Protein AF-A0A2E5CTD2-F1 (afdb_monomer_lite)

Structure (mmCIF, N/CA/C/O backbone):
data_AF-A0A2E5CTD2-F1
#
_entry.id   AF-A0A2E5CTD2-F1
#
loop_
_atom_site.group_PDB
_atom_site.id
_atom_site.type_symbol
_atom_site.label_atom_id
_atom_site.label_alt_id
_atom_site.label_comp_id
_atom_site.label_asym_id
_atom_site.label_entity_id
_atom_site.label_seq_id
_atom_site.pdbx_PDB_ins_code
_atom_site.Cartn_x
_atom_site.Cartn_y
_atom_site.Cartn_z
_atom_site.occupancy
_atom_site.B_iso_or_equiv
_atom_site.auth_seq_id
_atom_site.auth_comp_id
_atom_site.auth_asym_id
_atom_site.auth_atom_id
_atom_site.pdbx_PDB_model_num
ATOM 1 N N . MET A 1 1 ? 27.967 17.520 12.417 1.00 55.75 1 MET A N 1
ATOM 2 C CA . MET A 1 1 ? 27.362 16.204 12.084 1.00 55.75 1 MET A CA 1
ATOM 3 C C . MET A 1 1 ? 27.072 15.327 13.306 1.00 55.75 1 MET A C 1
ATOM 5 O O . MET A 1 1 ? 25.987 14.768 13.360 1.00 55.75 1 MET A O 1
ATOM 9 N N . LYS A 1 2 ? 27.969 15.227 14.304 1.00 56.88 2 LYS A N 1
ATOM 10 C CA . LYS A 1 2 ? 27.800 14.356 15.491 1.00 56.88 2 LYS A CA 1
ATOM 11 C C . LYS A 1 2 ? 26.539 14.651 16.340 1.00 56.88 2 LYS A C 1
ATOM 13 O O . LYS A 1 2 ? 25.876 13.713 16.762 1.00 56.88 2 LYS A O 1
ATOM 18 N N . ASN A 1 3 ? 26.144 15.923 16.498 1.00 60.78 3 ASN A N 1
ATOM 19 C CA . ASN A 1 3 ? 24.918 16.306 17.228 1.00 60.78 3 ASN A CA 1
ATOM 20 C C . ASN A 1 3 ? 23.608 15.897 16.529 1.00 60.78 3 ASN A C 1
ATOM 22 O O . ASN A 1 3 ? 22.619 15.625 17.201 1.00 60.78 3 ASN A O 1
ATOM 26 N N . ASN A 1 4 ? 23.589 15.815 15.196 1.00 73.56 4 ASN A N 1
ATOM 27 C CA . ASN A 1 4 ? 22.359 15.512 14.451 1.00 73.56 4 ASN A CA 1
ATOM 28 C C . ASN A 1 4 ? 22.019 14.016 14.517 1.00 73.56 4 ASN A C 1
ATOM 30 O O . ASN A 1 4 ? 20.851 13.645 14.484 1.00 73.56 4 ASN A O 1
ATOM 34 N N . ILE A 1 5 ? 23.034 13.159 14.668 1.00 81.62 5 ILE A N 1
ATOM 35 C CA . ILE A 1 5 ? 22.867 11.707 14.829 1.00 81.62 5 ILE A CA 1
ATOM 36 C C . ILE A 1 5 ? 22.145 11.385 16.142 1.00 81.62 5 ILE A C 1
ATOM 38 O O . ILE A 1 5 ? 21.270 10.525 16.164 1.00 81.62 5 ILE A O 1
ATOM 42 N N . PHE A 1 6 ? 22.452 12.114 17.219 1.00 82.56 6 PHE A N 1
ATOM 43 C CA . PHE A 1 6 ? 21.782 11.934 18.507 1.00 82.56 6 PHE A CA 1
ATOM 44 C C . PHE A 1 6 ? 20.277 12.228 18.421 1.00 82.56 6 PHE A C 1
ATOM 46 O O . PHE A 1 6 ? 19.470 11.460 18.936 1.00 82.56 6 PHE A O 1
ATOM 53 N N . LEU A 1 7 ? 19.890 13.287 17.700 1.00 81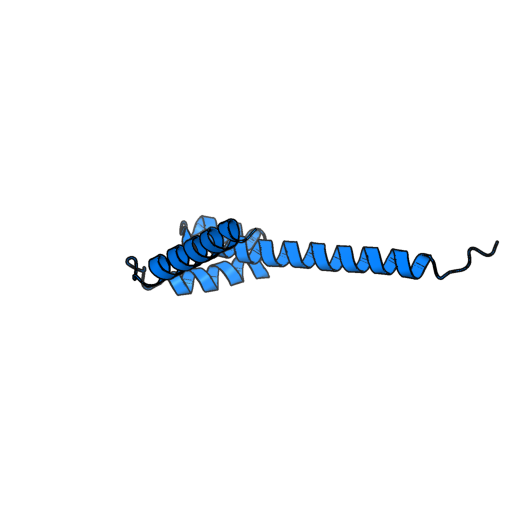.19 7 LEU A N 1
ATOM 54 C CA . LEU A 1 7 ? 18.482 13.628 17.475 1.00 81.19 7 LEU A CA 1
ATOM 55 C C . LEU A 1 7 ? 17.748 12.556 16.660 1.00 81.19 7 LEU A C 1
ATOM 57 O O . LEU A 1 7 ? 16.620 12.208 16.995 1.00 81.19 7 LEU A O 1
ATOM 61 N N . ILE A 1 8 ? 18.396 11.994 15.635 1.00 83.44 8 ILE A N 1
ATOM 62 C CA . ILE A 1 8 ? 17.822 10.911 14.822 1.00 83.44 8 ILE A CA 1
ATOM 63 C C . ILE A 1 8 ? 17.595 9.658 15.681 1.00 83.44 8 ILE A C 1
ATOM 65 O O . ILE A 1 8 ? 16.514 9.074 15.643 1.00 83.44 8 ILE A O 1
ATOM 69 N N . ILE A 1 9 ? 18.577 9.275 16.502 1.00 83.44 9 ILE A N 1
ATOM 70 C CA . ILE A 1 9 ? 18.470 8.119 17.404 1.00 83.44 9 ILE A CA 1
ATOM 71 C C . ILE A 1 9 ? 17.371 8.342 18.451 1.00 83.44 9 ILE A C 1
ATOM 73 O O . ILE A 1 9 ? 16.561 7.448 18.687 1.00 83.44 9 ILE A O 1
ATOM 77 N N . PHE A 1 10 ? 17.291 9.539 19.036 1.00 84.75 10 PHE A N 1
ATOM 78 C CA . PHE A 1 10 ? 16.248 9.894 19.999 1.00 84.75 10 PHE A CA 1
ATOM 79 C C . PHE A 1 10 ? 14.842 9.836 19.382 1.00 84.75 10 PHE A C 1
ATOM 81 O O . PHE A 1 10 ? 13.899 9.349 20.010 1.00 84.75 10 PHE A O 1
ATOM 88 N N . PHE A 1 11 ? 14.703 10.276 18.129 1.00 81.00 11 PHE A N 1
ATOM 89 C CA . PHE A 1 11 ? 13.437 10.228 17.403 1.00 81.00 11 PHE A CA 1
ATOM 90 C C . PHE A 1 11 ? 13.012 8.787 17.094 1.00 81.00 11 PHE A C 1
ATOM 92 O O . PHE A 1 11 ? 11.850 8.425 17.283 1.00 81.00 11 PHE A O 1
ATOM 99 N N . LEU A 1 12 ? 13.955 7.937 16.679 1.00 82.00 12 LEU A N 1
ATOM 100 C CA . LEU A 1 12 ? 13.709 6.514 16.432 1.00 82.00 12 LEU A CA 1
ATOM 101 C C . LEU A 1 12 ? 13.338 5.766 17.720 1.00 82.00 12 LEU A C 1
ATOM 103 O O . LEU A 1 12 ? 12.370 5.007 17.728 1.00 82.00 12 LEU A O 1
ATOM 107 N N . PHE A 1 13 ? 14.053 6.021 18.818 1.00 84.31 13 PHE A N 1
ATOM 108 C CA . PHE A 1 13 ? 13.793 5.382 20.109 1.00 84.31 13 PHE A CA 1
ATOM 109 C C . PHE A 1 13 ? 12.438 5.793 20.691 1.00 84.31 13 PHE A C 1
ATOM 111 O O . PHE A 1 13 ? 11.707 4.954 21.210 1.00 84.31 13 PHE A O 1
ATOM 118 N N . SER A 1 14 ? 12.065 7.067 20.543 1.00 76.19 14 SER A N 1
ATOM 119 C CA . SER A 1 14 ? 10.756 7.564 20.973 1.00 76.19 14 SER A CA 1
ATOM 120 C C . SER A 1 14 ? 9.625 6.862 20.214 1.00 76.19 14 SER A C 1
ATOM 122 O O . SER A 1 14 ? 8.703 6.344 20.837 1.00 76.19 14 SER A O 1
ATOM 124 N N . ASN A 1 15 ? 9.722 6.756 18.882 1.00 74.56 15 ASN A N 1
ATOM 125 C CA . ASN A 1 15 ? 8.730 6.036 18.069 1.00 74.56 15 ASN A CA 1
ATOM 126 C C . ASN A 1 15 ? 8.628 4.548 18.443 1.00 74.56 15 ASN A C 1
ATOM 128 O O . ASN A 1 15 ? 7.528 4.001 18.479 1.00 74.56 15 ASN A O 1
ATOM 132 N N . PHE A 1 16 ? 9.755 3.905 18.761 1.00 76.38 16 PHE A N 1
ATOM 133 C CA . PHE A 1 16 ? 9.774 2.523 19.233 1.00 76.38 16 PHE A CA 1
ATOM 134 C C . PHE A 1 16 ? 9.080 2.375 20.596 1.00 76.38 16 PHE A C 1
ATOM 136 O O . PHE A 1 16 ? 8.183 1.545 20.732 1.00 76.38 16 PHE A O 1
ATOM 143 N N . ALA A 1 17 ? 9.427 3.227 21.567 1.00 76.69 17 ALA A N 1
ATOM 144 C CA . ALA A 1 17 ? 8.858 3.216 22.914 1.00 76.69 17 ALA A CA 1
ATOM 145 C C . ALA A 1 17 ? 7.337 3.435 22.914 1.00 76.69 17 ALA A C 1
ATOM 147 O O . ALA A 1 17 ? 6.627 2.735 23.630 1.00 76.69 17 ALA A O 1
ATOM 148 N N . TYR A 1 18 ? 6.820 4.337 22.072 1.00 68.81 18 TYR A N 1
ATOM 149 C CA . TYR A 1 18 ? 5.374 4.537 21.918 1.00 68.81 18 TYR A CA 1
ATOM 150 C C . TYR A 1 18 ? 4.662 3.353 21.248 1.00 68.81 18 TYR A C 1
ATOM 152 O O . TYR A 1 18 ? 3.475 3.160 21.491 1.00 68.81 18 TYR A O 1
ATOM 160 N N . SER A 1 19 ? 5.359 2.541 20.442 1.00 68.19 19 SER A N 1
ATOM 161 C CA . SER A 1 19 ? 4.769 1.336 19.836 1.00 68.19 19 SER A CA 1
ATOM 162 C C . SER A 1 19 ? 4.666 0.153 20.808 1.00 68.19 19 SER A C 1
ATOM 164 O O . SER A 1 19 ? 3.843 -0.735 20.604 1.00 68.19 19 SER A O 1
ATOM 166 N N . SER A 1 20 ? 5.476 0.149 21.872 1.00 70.69 20 SER A N 1
ATOM 167 C CA . SER A 1 20 ? 5.545 -0.944 22.852 1.00 70.69 20 SER A CA 1
ATOM 168 C C . SER A 1 20 ? 4.388 -0.952 23.853 1.00 70.69 20 SER A C 1
ATOM 170 O O . SER A 1 20 ? 4.191 -1.949 24.547 1.00 70.69 20 SER A O 1
ATOM 172 N N . PHE A 1 21 ? 3.629 0.141 23.954 1.00 68.75 21 PHE A N 1
ATOM 173 C CA . PHE A 1 21 ? 2.453 0.209 24.815 1.00 68.75 21 PHE A CA 1
ATOM 174 C C . PHE A 1 21 ? 1.195 -0.112 23.999 1.00 68.75 21 PHE A C 1
ATOM 176 O O . PHE A 1 21 ? 0.917 0.581 23.017 1.00 68.75 21 PHE A O 1
ATOM 183 N N . PRO A 1 22 ? 0.410 -1.133 24.385 1.00 57.78 22 PRO A N 1
ATOM 184 C CA . PRO A 1 22 ? -0.810 -1.482 23.675 1.00 57.78 22 PRO A CA 1
ATOM 185 C C . PRO A 1 22 ? -1.869 -0.407 23.941 1.00 57.78 22 PRO A C 1
ATOM 187 O O . PRO A 1 22 ? -2.540 -0.393 24.972 1.00 57.78 22 PRO A O 1
ATOM 190 N N . ILE A 1 23 ? -2.005 0.532 23.008 1.00 59.44 23 ILE A N 1
ATOM 191 C CA . ILE A 1 23 ? -3.129 1.467 22.960 1.00 59.44 23 ILE A CA 1
ATOM 192 C C . ILE A 1 23 ? -4.340 0.639 22.537 1.00 59.44 23 ILE A C 1
ATOM 194 O O . ILE A 1 23 ? -4.363 0.211 21.392 1.00 59.44 23 ILE A O 1
ATOM 198 N N . ILE A 1 24 ? -5.264 0.372 23.470 1.00 59.66 24 ILE A N 1
ATOM 199 C CA . ILE A 1 24 ? -6.585 -0.280 23.315 1.00 59.66 24 ILE A CA 1
ATOM 200 C C . ILE A 1 24 ? -6.893 -0.620 21.846 1.00 59.66 24 ILE A C 1
ATOM 202 O O . ILE A 1 24 ? -7.430 0.205 21.106 1.00 59.66 24 ILE A O 1
ATOM 206 N N . GLN A 1 25 ? -6.474 -1.813 21.420 1.00 60.72 25 GLN A N 1
ATOM 207 C CA . GLN A 1 25 ? -6.619 -2.261 20.039 1.00 60.72 25 GLN A CA 1
ATOM 208 C C . GLN A 1 25 ? -8.005 -2.870 19.876 1.00 60.72 25 GLN A C 1
ATOM 210 O O . GLN A 1 25 ? -8.412 -3.736 20.654 1.00 60.72 25 GLN A O 1
ATOM 215 N N . ASP A 1 26 ? -8.737 -2.404 18.870 1.00 66.00 26 ASP A N 1
ATOM 216 C CA . ASP A 1 26 ? -9.956 -3.073 18.433 1.00 66.00 26 ASP A CA 1
ATOM 217 C C . ASP A 1 26 ? -9.552 -4.494 17.986 1.00 66.00 26 ASP A C 1
ATOM 219 O O . ASP A 1 26 ? -8.640 -4.621 17.164 1.00 66.00 26 ASP A O 1
ATOM 223 N N . PRO A 1 27 ? -10.148 -5.578 18.514 1.00 71.94 27 PRO A N 1
ATOM 224 C CA . PRO A 1 27 ? -9.724 -6.944 18.192 1.00 71.94 27 PRO A CA 1
ATOM 225 C C . PRO A 1 27 ? -9.786 -7.263 16.690 1.00 71.94 27 PRO A C 1
ATOM 227 O O . PRO A 1 27 ? -9.110 -8.178 16.225 1.00 71.94 27 PRO A O 1
ATOM 230 N N . ASN A 1 28 ? -10.553 -6.491 15.914 1.00 81.88 28 ASN A N 1
ATOM 231 C CA . ASN A 1 28 ? -10.636 -6.628 14.462 1.00 81.88 28 ASN A CA 1
ATOM 232 C C . ASN A 1 28 ? -9.696 -5.692 13.687 1.00 81.88 28 ASN A C 1
ATOM 234 O O . ASN A 1 28 ? -9.711 -5.701 12.454 1.00 81.88 28 ASN A O 1
ATOM 238 N N . GLU A 1 29 ? -8.884 -4.877 14.365 1.00 82.69 29 GLU A N 1
ATOM 239 C CA . GLU A 1 29 ? -8.044 -3.866 13.726 1.00 82.69 29 GLU A CA 1
ATOM 240 C C . GLU A 1 29 ? -7.108 -4.490 12.687 1.00 82.69 29 GLU A C 1
ATOM 242 O O . GLU A 1 29 ? -7.065 -4.019 11.552 1.00 82.69 29 GLU A O 1
ATOM 247 N N . ASP A 1 30 ? -6.432 -5.589 13.023 1.00 86.69 30 ASP A N 1
ATOM 248 C CA . ASP A 1 30 ? -5.504 -6.269 12.114 1.00 86.69 30 ASP A CA 1
ATOM 249 C C . ASP A 1 30 ? -6.197 -6.862 10.886 1.00 86.69 30 ASP A C 1
ATOM 251 O O . ASP A 1 30 ? -5.677 -6.774 9.769 1.00 86.69 30 ASP A O 1
ATOM 255 N N . THR A 1 31 ? -7.421 -7.359 11.053 1.00 88.75 31 THR A N 1
ATOM 256 C CA . THR A 1 31 ? -8.257 -7.802 9.935 1.00 88.75 31 THR A CA 1
ATOM 257 C C . THR A 1 31 ? -8.562 -6.634 9.000 1.00 88.75 31 THR A C 1
ATOM 259 O O . THR A 1 31 ? -8.371 -6.751 7.789 1.00 88.75 31 THR A O 1
ATOM 262 N N . TYR A 1 32 ? -8.949 -5.470 9.532 1.00 90.44 32 TYR A N 1
ATOM 263 C CA . TYR A 1 32 ? -9.191 -4.276 8.715 1.00 90.44 32 TYR A CA 1
ATOM 264 C C . TYR A 1 32 ? -7.925 -3.774 8.007 1.00 90.44 32 TYR A C 1
ATOM 266 O O . TYR A 1 32 ? -8.020 -3.262 6.890 1.00 90.44 32 TYR A O 1
ATOM 274 N N . LYS A 1 33 ? -6.738 -3.949 8.604 1.00 92.19 33 LYS A N 1
ATOM 275 C CA . LYS A 1 33 ? -5.457 -3.625 7.952 1.00 92.19 33 LYS A CA 1
ATOM 276 C C . LYS A 1 33 ? -5.234 -4.493 6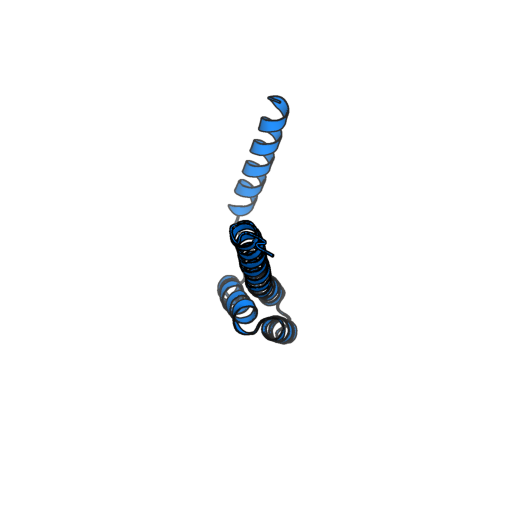.717 1.00 92.19 33 LYS A C 1
ATOM 278 O O . LYS A 1 33 ? -4.963 -3.965 5.638 1.00 92.19 33 LYS A O 1
ATOM 283 N N . ILE A 1 34 ? -5.359 -5.810 6.877 1.00 92.56 34 ILE A N 1
ATOM 284 C CA . ILE A 1 34 ? -5.110 -6.784 5.807 1.00 92.56 34 ILE A CA 1
ATOM 285 C C . ILE A 1 34 ? -6.157 -6.632 4.702 1.00 92.56 34 ILE A C 1
ATOM 287 O O . ILE A 1 34 ? -5.806 -6.449 3.537 1.00 92.56 34 ILE A O 1
ATOM 291 N N . VAL A 1 35 ? -7.440 -6.640 5.069 1.00 93.12 35 VAL A N 1
ATOM 292 C CA . VAL A 1 35 ? -8.554 -6.536 4.118 1.00 93.12 35 VAL A CA 1
ATOM 293 C C . VAL A 1 35 ? -8.507 -5.205 3.376 1.00 93.12 35 VAL A C 1
ATOM 295 O O . VAL A 1 35 ? -8.612 -5.191 2.152 1.00 93.12 35 VAL A O 1
ATOM 298 N N . GLY A 1 36 ? -8.277 -4.098 4.090 1.00 92.94 36 GLY A N 1
ATOM 299 C CA . GLY A 1 36 ? -8.142 -2.779 3.480 1.00 92.94 36 GLY A CA 1
ATOM 300 C C . GLY A 1 36 ? -7.018 -2.758 2.448 1.00 92.94 36 GLY A C 1
ATOM 301 O O . GLY A 1 36 ? -7.241 -2.353 1.311 1.00 92.94 36 GLY A O 1
ATOM 302 N N . TYR A 1 37 ? -5.834 -3.263 2.805 1.00 94.62 37 TYR A N 1
ATOM 303 C CA . TYR A 1 37 ? -4.690 -3.306 1.894 1.00 94.62 37 TYR A CA 1
ATOM 304 C C . TYR A 1 37 ? -4.976 -4.119 0.625 1.00 94.62 37 TYR A C 1
ATOM 306 O O . TYR A 1 37 ? -4.716 -3.636 -0.476 1.00 94.62 37 TYR A O 1
ATOM 314 N N . ILE A 1 38 ? -5.562 -5.313 0.767 1.00 94.31 38 ILE A N 1
ATOM 315 C CA . ILE A 1 38 ? -5.933 -6.181 -0.360 1.00 94.31 38 ILE A CA 1
ATOM 316 C C . ILE A 1 38 ? -6.946 -5.480 -1.273 1.00 94.31 38 ILE A C 1
ATOM 318 O O . ILE A 1 38 ? -6.755 -5.459 -2.489 1.00 94.31 38 ILE A O 1
ATOM 322 N N . LEU A 1 39 ? -7.980 -4.852 -0.704 1.00 92.62 39 LEU A N 1
ATOM 323 C CA . LEU A 1 39 ? -8.973 -4.091 -1.469 1.00 92.62 39 LEU A CA 1
ATOM 324 C C . LEU A 1 39 ? -8.314 -2.992 -2.305 1.00 92.62 39 LEU A C 1
ATOM 326 O O . LEU A 1 39 ? -8.537 -2.917 -3.510 1.00 92.62 39 LEU A O 1
ATOM 330 N N . GLY A 1 40 ? -7.478 -2.162 -1.681 1.00 91.00 40 GLY A N 1
ATOM 331 C CA . GLY A 1 40 ? -6.788 -1.076 -2.376 1.00 91.00 40 GLY A CA 1
ATOM 332 C C . GLY A 1 40 ? -5.807 -1.553 -3.446 1.00 91.00 40 GLY A C 1
ATOM 333 O O . GLY A 1 40 ? -5.662 -0.909 -4.481 1.00 91.00 40 GLY A O 1
ATOM 334 N N . PHE A 1 41 ? -5.139 -2.682 -3.208 1.00 92.94 41 PHE A N 1
ATOM 335 C CA . PHE A 1 41 ? -4.165 -3.253 -4.134 1.00 92.94 41 PHE A CA 1
ATOM 336 C C . PHE A 1 41 ? -4.838 -3.850 -5.379 1.00 92.94 41 PHE A C 1
ATOM 338 O O . PHE A 1 41 ? -4.454 -3.532 -6.499 1.00 92.94 41 PHE A O 1
ATOM 345 N N . PHE A 1 42 ? -5.869 -4.683 -5.214 1.00 93.00 42 PHE A N 1
ATOM 346 C CA . PHE A 1 42 ? -6.479 -5.389 -6.348 1.00 93.00 42 PHE A CA 1
ATOM 347 C C . PHE A 1 42 ? -7.577 -4.594 -7.052 1.00 93.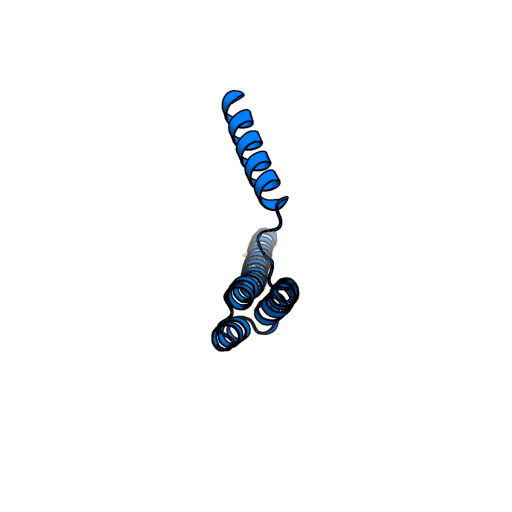00 42 PHE A C 1
ATOM 349 O O . PHE A 1 42 ? -7.709 -4.678 -8.270 1.00 93.00 42 PHE A O 1
ATOM 356 N N . MET A 1 43 ? -8.367 -3.820 -6.308 1.00 93.38 43 MET A N 1
ATOM 357 C CA . MET A 1 43 ? -9.493 -3.065 -6.871 1.00 93.38 43 MET A CA 1
ATOM 358 C C . MET A 1 43 ? -9.143 -1.603 -7.162 1.00 93.38 43 MET A C 1
ATOM 360 O O . MET A 1 43 ? -10.007 -0.831 -7.579 1.00 93.38 43 MET A O 1
ATOM 364 N N . LEU A 1 44 ? -7.884 -1.206 -6.955 1.00 92.69 44 LEU A N 1
ATOM 365 C CA . LEU A 1 44 ? -7.400 0.155 -7.161 1.00 92.69 44 LEU A CA 1
ATOM 366 C C . LEU A 1 44 ? -8.291 1.184 -6.436 1.00 92.69 44 LEU A C 1
ATOM 368 O O . LEU A 1 44 ? -8.634 1.024 -5.262 1.00 92.69 44 LEU A O 1
ATOM 372 N N . ILE A 1 45 ? -8.709 2.235 -7.145 1.00 91.88 45 ILE A N 1
ATOM 373 C CA . ILE A 1 45 ? -9.565 3.290 -6.604 1.00 91.88 45 ILE A CA 1
ATOM 374 C C . ILE A 1 45 ? -10.941 2.768 -6.165 1.00 91.88 45 ILE A C 1
ATOM 376 O O . ILE A 1 45 ? -11.501 3.271 -5.193 1.00 91.88 45 ILE A O 1
ATOM 380 N N . PHE A 1 46 ? -11.466 1.717 -6.804 1.00 93.38 46 PHE A N 1
ATOM 381 C CA . PHE A 1 46 ? -12.733 1.113 -6.387 1.00 93.38 46 PHE A CA 1
ATOM 382 C C . PHE A 1 46 ? -12.616 0.471 -5.004 1.00 93.38 46 PHE A C 1
ATOM 384 O O . PHE A 1 46 ? -13.550 0.562 -4.208 1.00 93.38 46 PHE A O 1
ATOM 391 N N . GLY A 1 47 ? -11.452 -0.093 -4.668 1.00 90.94 47 GLY A N 1
ATOM 392 C CA . GLY A 1 47 ? -11.206 -0.643 -3.337 1.00 90.94 47 GLY A CA 1
ATOM 393 C C . GLY A 1 47 ? -11.222 0.417 -2.239 1.00 90.94 47 GLY A C 1
ATOM 394 O O . GLY A 1 47 ? -11.741 0.187 -1.147 1.00 90.94 47 GLY A O 1
ATOM 395 N N . VAL A 1 48 ? -10.730 1.616 -2.553 1.00 92.12 48 VAL A N 1
ATOM 396 C CA . VAL A 1 48 ? -10.792 2.777 -1.658 1.00 92.12 48 VAL A CA 1
ATOM 397 C C . VAL A 1 48 ? -12.239 3.235 -1.453 1.00 92.12 48 VAL A C 1
ATOM 399 O O . VAL A 1 48 ? -12.648 3.458 -0.316 1.00 92.12 48 VAL A O 1
ATOM 402 N N . ILE A 1 49 ? -13.036 3.327 -2.524 1.00 94.56 49 ILE A N 1
ATOM 403 C CA . ILE A 1 49 ? -14.454 3.726 -2.450 1.00 94.56 49 ILE A CA 1
ATOM 404 C C . ILE A 1 49 ? -15.255 2.749 -1.580 1.00 94.56 49 ILE A C 1
ATOM 406 O O . ILE A 1 49 ? -16.017 3.178 -0.713 1.00 94.56 49 ILE A O 1
ATOM 410 N N . ILE A 1 50 ? -15.047 1.441 -1.755 1.00 91.06 50 ILE A N 1
ATOM 411 C CA . ILE A 1 50 ? -15.693 0.421 -0.919 1.00 91.06 50 ILE A CA 1
ATOM 412 C C . ILE A 1 50 ? -15.277 0.599 0.544 1.00 91.06 50 ILE A C 1
ATOM 414 O O . ILE A 1 50 ? -16.130 0.566 1.428 1.00 91.06 50 ILE A O 1
ATOM 418 N N . ALA A 1 51 ? -13.999 0.870 0.821 1.00 92.69 51 ALA A N 1
ATOM 419 C CA . ALA A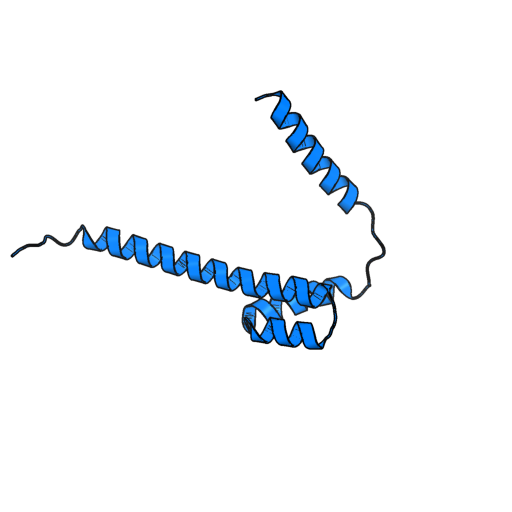 1 51 ? -13.552 1.112 2.188 1.00 92.69 51 ALA A CA 1
ATOM 420 C C . ALA A 1 51 ? -14.229 2.338 2.834 1.00 92.69 51 ALA A C 1
ATOM 422 O O . ALA A 1 51 ? -14.544 2.300 4.025 1.00 92.69 51 ALA A O 1
ATOM 423 N N . TYR A 1 52 ? -14.513 3.392 2.058 1.00 93.25 52 TYR A N 1
ATOM 424 C CA . TYR A 1 52 ? -15.300 4.539 2.529 1.00 93.25 52 TYR A CA 1
ATOM 425 C C . TYR A 1 52 ? -16.747 4.164 2.869 1.00 93.25 52 TYR A C 1
ATOM 427 O O . TYR A 1 52 ? -17.276 4.673 3.855 1.00 93.25 52 TYR A O 1
ATOM 435 N N . ALA A 1 53 ? -17.367 3.244 2.124 1.00 93.06 53 ALA A N 1
ATOM 436 C CA . ALA A 1 53 ? -18.722 2.770 2.418 1.00 93.06 53 ALA A CA 1
ATOM 437 C C . ALA A 1 53 ? -18.815 2.022 3.764 1.00 93.06 53 ALA A C 1
ATOM 439 O O . ALA A 1 53 ? -19.827 2.114 4.452 1.00 93.06 53 ALA A O 1
ATOM 440 N N . TYR A 1 54 ? -17.742 1.340 4.179 1.00 89.94 54 TYR A N 1
A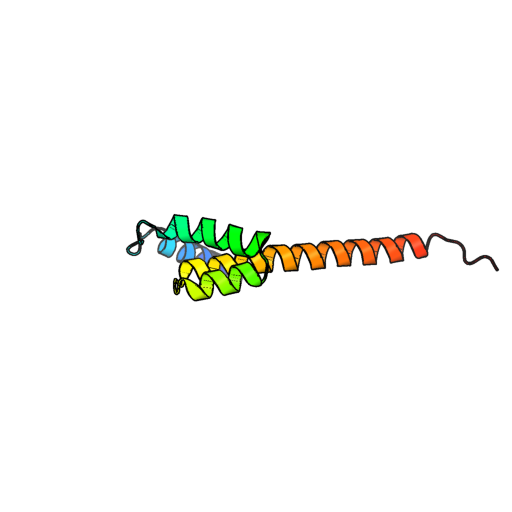TOM 441 C CA . TYR A 1 54 ? -17.657 0.661 5.480 1.00 89.94 54 TYR A CA 1
ATOM 442 C C . TYR A 1 54 ? -17.420 1.609 6.669 1.00 89.94 54 TYR A C 1
ATOM 444 O O . TYR A 1 54 ? -17.456 1.163 7.815 1.00 89.94 54 TYR A O 1
ATOM 452 N N . ASN A 1 55 ? -17.158 2.900 6.422 1.00 89.62 55 ASN A N 1
ATOM 453 C CA . ASN A 1 55 ? -16.965 3.945 7.437 1.00 89.62 55 ASN A CA 1
ATOM 454 C C . ASN A 1 55 ? -15.951 3.592 8.553 1.00 89.62 55 ASN A C 1
ATOM 456 O O . ASN A 1 55 ? -16.049 4.061 9.687 1.00 89.62 55 ASN A O 1
ATOM 460 N N . ASN A 1 56 ? -14.950 2.760 8.241 1.00 88.25 56 ASN A N 1
ATOM 461 C CA . ASN A 1 56 ? -13.901 2.367 9.179 1.00 88.25 56 ASN A CA 1
ATOM 462 C C . ASN A 1 56 ? -12.579 3.054 8.809 1.00 88.25 56 ASN A C 1
ATOM 464 O O . ASN A 1 56 ? -12.013 2.820 7.739 1.00 88.25 56 ASN A O 1
ATOM 468 N N . LYS A 1 57 ? -12.056 3.888 9.718 1.00 91.19 57 LYS A N 1
ATOM 469 C CA . LYS A 1 57 ? -10.832 4.678 9.486 1.00 91.19 57 LYS A CA 1
ATOM 470 C C . LYS A 1 57 ? -9.609 3.806 9.183 1.00 91.19 57 LYS A C 1
ATOM 472 O O . LYS A 1 57 ? -8.800 4.179 8.332 1.00 91.19 57 LYS A O 1
ATOM 477 N N . THR A 1 58 ? -9.472 2.661 9.850 1.00 91.88 58 THR A N 1
ATOM 478 C CA . THR A 1 58 ? -8.357 1.728 9.636 1.00 91.88 58 THR A CA 1
ATOM 479 C C . THR A 1 58 ? -8.456 1.105 8.252 1.00 91.88 58 THR A C 1
ATOM 481 O O . THR A 1 58 ? -7.501 1.177 7.483 1.00 91.88 58 THR A O 1
ATOM 484 N N . LEU A 1 59 ? -9.628 0.591 7.880 1.00 92.12 59 LEU A N 1
ATOM 485 C CA . LEU A 1 59 ? -9.854 0.012 6.556 1.00 92.12 59 LEU A CA 1
ATOM 486 C C . LEU A 1 59 ? -9.533 1.021 5.434 1.00 92.12 59 LEU A C 1
ATOM 488 O O . LEU A 1 59 ? -8.777 0.701 4.519 1.00 92.12 59 LEU A O 1
ATOM 492 N N . ILE A 1 60 ? -10.028 2.261 5.547 1.00 94.56 60 ILE A N 1
ATOM 493 C CA . ILE A 1 60 ? -9.783 3.341 4.572 1.00 94.56 60 ILE A CA 1
ATOM 494 C C . ILE A 1 60 ? -8.286 3.644 4.454 1.00 94.56 60 ILE A C 1
ATOM 496 O O . ILE A 1 60 ? -7.745 3.721 3.349 1.00 94.56 60 ILE A O 1
ATOM 500 N N . LYS A 1 61 ? -7.590 3.789 5.588 1.00 95.00 61 LYS A N 1
ATOM 501 C CA . LYS A 1 61 ? -6.150 4.077 5.619 1.00 95.00 61 LYS A CA 1
ATOM 502 C C . LYS A 1 61 ? -5.345 3.000 4.892 1.00 95.00 61 LYS A C 1
ATOM 504 O O . LYS A 1 61 ? -4.417 3.323 4.150 1.00 95.00 61 LYS A O 1
ATOM 509 N N . TYR A 1 62 ? -5.671 1.731 5.114 1.00 95.06 62 TYR A N 1
ATOM 510 C CA . TYR A 1 62 ? -4.939 0.627 4.500 1.00 95.06 62 TYR A CA 1
ATOM 511 C C . TYR A 1 62 ? -5.339 0.396 3.039 1.00 95.06 62 TYR A C 1
ATOM 513 O O . TYR A 1 62 ? -4.461 0.079 2.240 1.00 95.06 62 TYR A O 1
ATOM 521 N N . ALA A 1 63 ? -6.585 0.681 2.649 1.00 95.69 63 ALA A N 1
ATOM 522 C CA . ALA A 1 63 ? -6.989 0.723 1.242 1.00 95.69 63 ALA A CA 1
ATOM 523 C C . ALA A 1 63 ? -6.211 1.777 0.448 1.00 95.69 63 ALA A C 1
ATOM 525 O O . ALA A 1 63 ? -5.663 1.477 -0.612 1.00 95.69 63 ALA A O 1
ATOM 526 N N . TRP A 1 64 ? -6.038 2.979 0.998 1.00 96.88 64 TRP A N 1
ATOM 527 C CA . TRP A 1 64 ? -5.171 3.985 0.383 1.00 96.88 64 TRP A CA 1
ATOM 528 C C . TRP A 1 64 ? -3.716 3.519 0.257 1.00 96.88 64 TRP A C 1
ATOM 530 O O . TRP A 1 64 ? -3.085 3.763 -0.770 1.00 96.88 64 TRP A O 1
ATOM 540 N N . ARG A 1 65 ? -3.178 2.815 1.262 1.00 94.94 65 ARG A N 1
ATOM 541 C CA . ARG A 1 65 ? -1.822 2.241 1.191 1.00 94.94 65 ARG A CA 1
ATOM 542 C C . ARG A 1 65 ? -1.692 1.182 0.097 1.00 94.94 65 ARG A C 1
ATOM 544 O O . ARG A 1 65 ? -0.703 1.206 -0.633 1.00 94.94 65 ARG A O 1
ATOM 551 N N . GLY A 1 66 ? -2.672 0.287 -0.027 1.00 93.31 66 GLY A N 1
ATOM 552 C CA . GLY A 1 66 ? -2.719 -0.714 -1.095 1.00 93.31 66 GLY A CA 1
ATOM 553 C C . GLY A 1 66 ? -2.703 -0.056 -2.474 1.00 93.31 66 GLY A C 1
ATOM 554 O O . GLY A 1 66 ? -1.819 -0.336 -3.281 1.00 93.31 66 GLY A O 1
ATOM 555 N N . PHE A 1 67 ? -3.597 0.913 -2.691 1.00 95.44 67 PHE A N 1
ATOM 556 C CA . PHE A 1 67 ? -3.691 1.653 -3.951 1.00 95.44 67 PHE A CA 1
ATOM 557 C C . PHE A 1 67 ? -2.398 2.406 -4.293 1.00 95.44 67 PHE A C 1
ATOM 559 O O . PHE A 1 67 ? -1.879 2.289 -5.403 1.00 95.44 67 PHE A O 1
ATOM 566 N N . MET A 1 68 ? -1.828 3.128 -3.324 1.00 94.81 68 MET A N 1
ATOM 567 C CA . MET A 1 68 ? -0.582 3.873 -3.525 1.00 94.81 68 MET A CA 1
ATOM 568 C C . MET A 1 68 ? 0.607 2.961 -3.828 1.00 94.81 68 MET A C 1
ATOM 570 O O . MET A 1 68 ? 1.490 3.357 -4.583 1.00 94.81 68 MET A O 1
ATOM 574 N N . THR A 1 69 ? 0.629 1.738 -3.288 1.00 94.50 69 THR A N 1
ATOM 575 C CA . THR A 1 69 ? 1.691 0.768 -3.601 1.00 94.50 69 THR A CA 1
ATOM 576 C C . THR A 1 69 ? 1.662 0.397 -5.083 1.00 94.50 69 THR A C 1
ATOM 578 O O . THR A 1 69 ? 2.704 0.393 -5.737 1.00 94.50 69 THR A O 1
ATOM 581 N N . VAL A 1 70 ? 0.473 0.140 -5.633 1.00 94.00 70 VAL A N 1
ATOM 582 C CA . VAL A 1 70 ? 0.316 -0.194 -7.056 1.00 94.00 70 VAL A CA 1
ATOM 583 C C . VAL A 1 70 ? 0.656 1.000 -7.940 1.00 94.00 70 VAL A C 1
ATOM 585 O O . VAL A 1 70 ? 1.375 0.849 -8.925 1.00 94.00 70 VAL A O 1
ATOM 588 N N . LEU A 1 71 ? 0.199 2.195 -7.564 1.00 94.38 71 LEU A N 1
ATOM 589 C CA . LEU A 1 71 ? 0.494 3.425 -8.294 1.00 94.38 71 LEU A CA 1
ATOM 590 C C . LEU A 1 71 ? 2.004 3.715 -8.333 1.00 94.38 71 LEU A C 1
ATOM 592 O O . LEU A 1 71 ? 2.547 4.014 -9.395 1.00 94.38 71 LEU A O 1
ATOM 596 N N . LEU A 1 72 ? 2.699 3.552 -7.204 1.00 94.69 72 LEU A N 1
ATOM 597 C CA . LEU A 1 72 ? 4.154 3.687 -7.129 1.00 94.69 72 LEU A CA 1
ATOM 598 C C . LEU A 1 72 ? 4.862 2.654 -8.019 1.00 94.69 72 LEU A C 1
ATOM 600 O O . LEU A 1 72 ? 5.751 3.017 -8.787 1.00 94.69 72 LEU A O 1
ATOM 604 N N . ALA A 1 73 ? 4.460 1.382 -7.943 1.00 94.50 73 ALA A N 1
ATOM 605 C CA . ALA A 1 73 ? 5.040 0.316 -8.757 1.00 94.50 73 ALA A CA 1
ATOM 606 C C . ALA A 1 73 ? 4.844 0.578 -10.259 1.00 94.50 73 ALA A C 1
ATOM 608 O O . ALA A 1 73 ? 5.772 0.400 -11.046 1.00 94.50 73 ALA A O 1
ATOM 609 N N . PHE A 1 74 ? 3.666 1.065 -10.652 1.00 94.38 74 PHE A N 1
ATOM 610 C CA . PHE A 1 74 ? 3.367 1.431 -12.032 1.00 94.38 74 PHE A CA 1
ATOM 611 C C . PHE A 1 74 ? 4.271 2.561 -12.542 1.00 94.38 74 PHE A C 1
ATOM 613 O O . PHE A 1 74 ? 4.859 2.441 -13.620 1.00 94.38 74 PHE A O 1
ATOM 620 N N . ILE A 1 75 ? 4.434 3.631 -11.756 1.00 96.06 75 ILE A N 1
ATOM 621 C CA . ILE A 1 75 ? 5.334 4.744 -12.096 1.00 96.06 75 ILE A CA 1
ATOM 622 C C . ILE A 1 75 ? 6.773 4.241 -12.226 1.00 96.06 75 ILE A C 1
ATOM 624 O O . ILE A 1 75 ? 7.447 4.572 -13.198 1.00 96.06 75 ILE A O 1
ATOM 628 N N . LEU A 1 76 ? 7.231 3.406 -11.290 1.00 95.81 76 LEU A N 1
ATOM 629 C CA . LEU A 1 76 ? 8.589 2.868 -11.288 1.00 95.81 76 LEU A CA 1
ATOM 630 C C . LEU A 1 76 ? 8.865 2.007 -12.530 1.00 95.81 76 LEU A C 1
ATOM 632 O O . LEU A 1 76 ? 9.868 2.212 -13.209 1.00 95.81 76 LEU A O 1
ATOM 636 N N . ILE A 1 77 ? 7.958 1.087 -12.871 1.00 94.69 77 ILE A N 1
ATOM 637 C CA . ILE A 1 77 ? 8.079 0.241 -14.069 1.00 94.69 77 ILE A CA 1
ATOM 638 C C . ILE A 1 77 ? 8.088 1.098 -15.338 1.00 94.69 77 ILE A C 1
ATOM 640 O O . ILE A 1 77 ? 8.888 0.858 -16.245 1.00 94.69 77 ILE A O 1
ATOM 644 N N . THR A 1 78 ? 7.223 2.110 -15.401 1.00 93.25 78 THR A N 1
ATOM 645 C CA . THR A 1 78 ? 7.146 3.022 -16.549 1.00 93.25 78 THR A CA 1
ATOM 646 C C . THR A 1 78 ? 8.431 3.835 -16.693 1.00 93.25 78 THR A C 1
ATOM 648 O O . THR A 1 78 ? 8.971 3.930 -17.792 1.00 93.25 78 THR A O 1
ATOM 651 N N . ALA A 1 79 ? 8.972 4.352 -15.588 1.00 93.00 79 ALA A N 1
ATOM 652 C CA . ALA A 1 79 ? 10.238 5.076 -15.572 1.00 93.00 79 ALA A CA 1
ATOM 653 C C . ALA A 1 79 ? 11.412 4.189 -16.014 1.00 93.00 79 ALA A C 1
ATOM 655 O O . ALA A 1 79 ? 12.220 4.614 -16.833 1.00 93.00 79 ALA A O 1
ATOM 656 N N . ILE A 1 80 ? 11.478 2.938 -15.543 1.00 92.94 80 ILE A N 1
ATOM 657 C CA . ILE A 1 80 ? 12.507 1.978 -15.973 1.00 92.94 80 ILE A CA 1
ATOM 658 C C . ILE A 1 80 ? 12.408 1.726 -17.479 1.00 92.94 80 ILE A C 1
ATOM 660 O O . ILE A 1 80 ? 13.417 1.794 -18.174 1.00 92.94 80 ILE A O 1
ATOM 664 N N . ARG A 1 81 ? 11.202 1.471 -18.007 1.00 90.25 81 ARG A N 1
ATOM 665 C CA . ARG A 1 81 ? 11.013 1.281 -19.454 1.00 90.25 81 ARG A CA 1
ATOM 666 C C . ARG A 1 81 ? 11.416 2.509 -20.257 1.00 90.25 81 ARG A C 1
ATOM 668 O O . ARG A 1 81 ? 12.032 2.353 -21.304 1.00 90.25 81 ARG A O 1
ATOM 675 N N . PHE A 1 82 ? 11.084 3.701 -19.771 1.00 90.38 82 PHE A N 1
ATOM 676 C CA . PHE A 1 82 ? 11.489 4.953 -20.397 1.00 90.38 82 PHE A CA 1
ATOM 677 C C . PHE A 1 82 ? 13.017 5.059 -20.457 1.00 90.38 82 PHE A C 1
ATOM 679 O O . PHE A 1 82 ? 13.568 5.233 -21.534 1.00 90.38 82 PHE A O 1
ATOM 686 N N . VAL A 1 83 ? 13.717 4.848 -19.340 1.00 90.06 83 VAL A N 1
ATOM 687 C CA . VAL A 1 83 ? 15.190 4.881 -19.300 1.00 90.06 83 VAL A CA 1
ATOM 688 C C . VAL A 1 83 ? 15.810 3.840 -20.237 1.00 90.06 83 VAL A C 1
ATOM 690 O O . VAL A 1 83 ? 16.706 4.177 -21.005 1.00 90.06 83 VAL A O 1
ATOM 693 N N . LEU A 1 84 ? 15.314 2.599 -20.227 1.00 86.12 84 LEU A N 1
ATOM 694 C CA . LEU A 1 84 ? 15.802 1.542 -21.121 1.00 86.12 84 LEU A CA 1
ATOM 695 C C . LEU A 1 84 ? 15.574 1.871 -22.601 1.00 86.12 84 LEU A C 1
ATOM 697 O O . LEU A 1 84 ? 16.421 1.543 -23.427 1.00 86.12 84 LEU A O 1
ATOM 701 N N . TYR A 1 85 ? 14.458 2.524 -22.934 1.00 83.31 85 TYR A N 1
ATOM 702 C CA . TYR A 1 85 ? 14.187 2.983 -24.294 1.00 83.31 85 TYR A CA 1
ATOM 703 C C . TYR A 1 85 ? 15.222 4.012 -24.763 1.00 83.31 85 TYR A C 1
ATOM 705 O O . TYR A 1 85 ? 15.711 3.894 -25.878 1.00 83.31 85 TYR A O 1
ATOM 713 N N . PHE A 1 86 ? 15.593 4.980 -23.917 1.00 79.69 86 PHE A N 1
ATOM 714 C CA . PHE A 1 86 ? 16.612 5.977 -24.272 1.00 79.69 86 PHE A CA 1
ATOM 715 C C . PHE A 1 86 ? 18.015 5.376 -24.369 1.00 79.69 86 PHE A C 1
ATOM 717 O O . PHE A 1 86 ? 18.712 5.652 -25.335 1.00 79.69 86 PHE A O 1
ATOM 724 N N . ILE A 1 87 ? 18.399 4.497 -23.438 1.00 80.38 87 ILE A N 1
ATOM 725 C CA . ILE A 1 87 ? 19.707 3.823 -23.497 1.00 80.38 87 ILE A CA 1
ATOM 726 C C . ILE A 1 87 ? 19.830 2.981 -24.777 1.00 80.38 87 ILE A C 1
ATOM 728 O O . ILE A 1 87 ? 20.843 3.052 -25.458 1.00 80.38 87 ILE A O 1
ATOM 732 N N . GLY A 1 88 ? 18.794 2.217 -25.144 1.00 67.19 88 GLY A N 1
ATOM 733 C CA . GLY A 1 88 ? 18.809 1.425 -26.379 1.00 67.19 88 GLY A CA 1
ATOM 734 C C . GLY A 1 88 ? 18.652 2.246 -27.666 1.00 67.19 88 GLY A C 1
ATOM 735 O O . GLY A 1 88 ? 18.957 1.738 -28.742 1.00 67.19 88 GLY A O 1
ATOM 736 N N . ALA A 1 89 ? 18.171 3.490 -27.580 1.00 58.78 89 ALA A N 1
ATOM 737 C CA . ALA A 1 89 ? 18.073 4.393 -28.725 1.00 58.78 89 ALA A CA 1
ATOM 738 C C . ALA A 1 89 ? 19.437 4.987 -29.117 1.00 58.78 89 ALA A C 1
ATOM 740 O O . ALA A 1 89 ? 19.658 5.221 -30.303 1.00 58.78 89 ALA A O 1
ATOM 741 N N . ASP A 1 90 ? 20.350 5.165 -28.157 1.00 58.94 90 ASP A N 1
ATOM 742 C CA . ASP A 1 90 ? 21.706 5.681 -28.400 1.00 58.94 90 ASP A CA 1
ATOM 743 C C . ASP A 1 90 ? 22.618 4.659 -29.120 1.00 58.94 90 ASP A C 1
ATOM 745 O O . ASP A 1 90 ? 23.593 5.043 -29.768 1.00 58.94 90 ASP A O 1
ATOM 749 N N . ASP A 1 91 ? 22.283 3.363 -29.064 1.00 58.97 91 ASP A N 1
ATOM 750 C CA . ASP A 1 91 ? 23.055 2.267 -29.67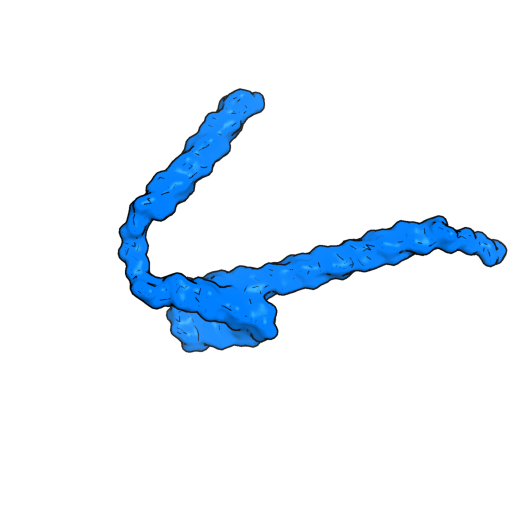5 1.00 58.97 91 ASP A CA 1
ATOM 751 C C . ASP A 1 91 ? 22.683 1.982 -31.149 1.00 58.97 91 ASP A C 1
ATOM 753 O O . ASP A 1 91 ? 23.321 1.153 -31.807 1.00 58.97 91 ASP A O 1
ATOM 757 N N . ILE A 1 92 ? 21.662 2.650 -31.704 1.00 60.47 92 ILE A N 1
ATOM 758 C CA . ILE A 1 92 ? 21.305 2.537 -33.125 1.00 60.47 92 ILE A CA 1
ATOM 759 C C . ILE A 1 92 ? 22.043 3.651 -33.878 1.00 60.47 92 ILE A C 1
ATOM 761 O O . ILE A 1 92 ? 21.677 4.817 -33.727 1.00 60.47 92 ILE A O 1
ATOM 765 N N . PRO A 1 93 ? 23.057 3.347 -34.714 1.00 52.09 93 PRO A N 1
ATOM 766 C CA . PRO A 1 93 ? 23.714 4.378 -35.501 1.00 52.09 93 PRO A CA 1
ATOM 767 C C . PRO A 1 93 ? 22.662 5.060 -36.376 1.00 52.09 93 PRO A C 1
ATOM 769 O O . PRO A 1 93 ? 22.003 4.410 -37.191 1.00 52.09 93 PRO A O 1
ATOM 772 N N . HIS A 1 94 ? 22.509 6.375 -36.207 1.00 59.97 94 HIS A N 1
ATOM 773 C CA . HIS A 1 94 ? 21.792 7.241 -37.138 1.00 59.97 94 HIS A CA 1
ATOM 774 C C . HIS A 1 94 ? 22.563 7.272 -38.468 1.00 59.97 94 HIS A C 1
ATOM 776 O O . HIS A 1 94 ? 23.265 8.225 -38.784 1.00 59.97 94 HIS A O 1
ATOM 782 N N . GLY A 1 95 ? 22.507 6.165 -39.205 1.00 52.38 95 GLY A N 1
ATOM 783 C CA . GLY A 1 95 ? 23.051 6.013 -40.542 1.00 52.38 95 GLY A CA 1
ATOM 784 C C . GLY A 1 95 ? 21.985 6.362 -41.568 1.00 52.38 95 GLY A C 1
ATOM 785 O O . GLY A 1 95 ? 21.256 5.477 -42.009 1.00 52.38 95 GLY A O 1
ATOM 786 N N . PHE A 1 96 ? 21.926 7.642 -41.925 1.00 43.66 96 PHE A N 1
ATOM 787 C CA . PHE A 1 96 ? 21.577 8.129 -43.259 1.00 43.66 96 PHE A CA 1
ATOM 788 C C . PHE A 1 96 ? 22.478 9.317 -43.583 1.00 43.66 96 PHE A C 1
ATOM 790 O O . PHE A 1 96 ? 22.620 10.195 -42.703 1.00 43.66 96 PHE A O 1
#

Radius of gyration: 21.74 Å; chains: 1; bounding box: 46×24×68 Å

Sequence (96 aa):
MKNNIFLIIFFLFSNFAYSSFPIIQDPNEDTYKIVGYILGFFMLIFGVIIAYAYNNKTLIKYAWRGFMTVLLAFILITAIRFVLYFIGADDIPHGF

Foldseek 3Di:
DVVVVVVVVVVVVVVVVVVPDDPPDDPCLVVLLVQLLVLLQPVPVVSLVVQVVVVDPSSNVNSVVNNVVNVVVVVVVVVVVVVVVVVVVVVDPPDD

Secondary structure (DSSP, 8-state):
-HHHHHHHHHHHHHHHHHHSS-----TTHHHHHHHHHHHHHHSHHHHHHHHHHTT-HHHHHHHHHHHHHHHHHHHHHHHHHHHHHHHHHHTS----

pLDDT: mean 83.01, std 13.56, range [43.66, 96.88]